Protein AF-A0A564ZER0-F1 (afdb_monomer_lite)

Radius of gyration: 19.76 Å; chains: 1; bounding box: 50×50×45 Å

Secondary structure (DSSP, 8-state):
--TTS-SS-S-HHHHHHHTT-----TT---S---HHHHHHHHHHHHHHHHHHHHHGGGT----EEEE--B--TTSHHHHHHHH-HHHHHHHHHHH-TTSS-B-HHHHHHHHHHHHSGGGTT--S-EEEESTT--SS--

Structure (mmCIF, N/CA/C/O backbone):
data_AF-A0A564ZER0-F1
#
_entry.id   AF-A0A564ZER0-F1
#
loop_
_atom_site.group_PDB
_atom_site.id
_atom_site.type_symbol
_atom_site.label_atom_id
_atom_site.label_alt_id
_atom_site.label_comp_id
_atom_site.label_asym_id
_atom_site.label_entity_id
_atom_site.label_seq_id
_atom_site.pdbx_PDB_ins_code
_atom_site.Cartn_x
_atom_site.Cartn_y
_atom_site.Cartn_z
_atom_site.occupancy
_atom_site.B_iso_or_equiv
_atom_site.auth_seq_id
_atom_site.auth_comp_id
_atom_site.auth_asym_id
_atom_site.auth_atom_id
_atom_site.pdbx_PDB_model_num
ATOM 1 N N . MET A 1 1 ? 6.034 42.636 -3.252 1.00 44.69 1 MET A N 1
ATOM 2 C CA . MET A 1 1 ? 6.019 41.171 -3.053 1.00 44.69 1 MET A CA 1
ATOM 3 C C . MET A 1 1 ? 6.012 40.962 -1.548 1.00 44.69 1 MET A C 1
ATOM 5 O O . MET A 1 1 ? 6.934 41.437 -0.899 1.00 44.69 1 MET A O 1
ATOM 9 N N . SER A 1 2 ? 4.873 40.541 -0.993 1.00 35.22 2 SER A N 1
ATOM 10 C CA . SER A 1 2 ? 4.517 40.782 0.411 1.00 35.22 2 SER A CA 1
ATOM 11 C C . SER A 1 2 ? 5.120 39.760 1.377 1.00 35.22 2 SER A C 1
ATOM 13 O O . SER A 1 2 ? 5.410 38.622 1.027 1.00 35.22 2 SER A O 1
ATOM 15 N N . GLU A 1 3 ? 5.231 40.195 2.627 1.00 36.44 3 GLU A N 1
ATOM 16 C CA . GLU A 1 3 ? 5.691 39.534 3.856 1.00 36.44 3 GLU A CA 1
ATOM 17 C C . GLU A 1 3 ? 4.922 38.240 4.239 1.00 36.44 3 GLU A C 1
ATOM 19 O O . GLU A 1 3 ? 5.037 37.745 5.355 1.00 36.44 3 GLU A O 1
ATOM 24 N N . LYS A 1 4 ? 4.139 37.660 3.315 1.00 33.09 4 LYS A N 1
ATOM 25 C CA . LYS A 1 4 ? 3.336 36.437 3.502 1.00 33.09 4 LYS A CA 1
ATOM 26 C C . LYS A 1 4 ? 3.954 35.161 2.906 1.00 33.09 4 LYS A C 1
ATOM 28 O O . LYS A 1 4 ? 3.381 34.092 3.077 1.00 33.09 4 LYS A O 1
ATOM 33 N N . GLU A 1 5 ? 5.130 35.228 2.277 1.00 32.81 5 GLU A N 1
ATOM 34 C CA . GLU A 1 5 ? 5.835 34.053 1.713 1.00 32.81 5 GLU A CA 1
ATOM 35 C C . GLU A 1 5 ? 7.069 33.602 2.531 1.00 32.81 5 GLU A C 1
ATOM 37 O O . GLU A 1 5 ? 7.897 32.826 2.055 1.00 32.81 5 GLU A O 1
ATOM 42 N N . ALA A 1 6 ? 7.211 34.058 3.782 1.00 31.98 6 ALA A N 1
ATOM 43 C CA . ALA A 1 6 ? 8.432 33.869 4.577 1.00 31.98 6 ALA A CA 1
ATOM 44 C C . ALA A 1 6 ? 8.464 32.635 5.514 1.00 31.98 6 ALA A C 1
ATOM 46 O O . ALA A 1 6 ? 9.490 32.397 6.150 1.00 31.98 6 ALA A O 1
ATOM 47 N N . THR A 1 7 ? 7.409 31.813 5.616 1.00 36.66 7 THR A N 1
ATOM 48 C CA . THR A 1 7 ? 7.247 30.929 6.802 1.00 36.66 7 THR A CA 1
ATOM 49 C C . THR A 1 7 ? 7.420 29.411 6.593 1.00 36.66 7 THR A C 1
ATOM 51 O O . THR A 1 7 ? 7.395 28.679 7.571 1.00 36.66 7 THR A O 1
ATOM 54 N N . ALA A 1 8 ? 7.710 28.880 5.399 1.00 31.03 8 ALA A N 1
ATOM 55 C CA . ALA A 1 8 ? 7.873 27.413 5.227 1.00 31.03 8 ALA A CA 1
ATOM 56 C C . ALA A 1 8 ? 9.282 26.940 4.818 1.00 31.03 8 ALA A C 1
ATOM 58 O O . ALA A 1 8 ? 9.497 25.759 4.559 1.00 31.03 8 ALA A O 1
ATOM 59 N N . ARG A 1 9 ? 10.268 27.843 4.765 1.00 36.72 9 ARG A N 1
ATOM 60 C CA . ARG A 1 9 ? 11.642 27.543 4.315 1.00 36.72 9 ARG A CA 1
ATOM 61 C C . ARG A 1 9 ? 12.686 27.611 5.433 1.00 36.72 9 ARG A C 1
ATOM 63 O O . ARG A 1 9 ? 13.859 27.893 5.183 1.00 36.72 9 ARG A O 1
ATOM 70 N N . ILE A 1 10 ? 12.294 27.306 6.671 1.00 35.50 10 ILE A N 1
ATOM 71 C CA . ILE A 1 10 ? 13.266 26.950 7.712 1.00 35.50 10 ILE A CA 1
ATOM 72 C C . ILE A 1 10 ? 13.716 25.514 7.430 1.00 35.50 10 ILE A C 1
ATOM 74 O O . ILE A 1 10 ? 13.046 24.532 7.722 1.00 35.50 10 ILE A O 1
ATOM 78 N N . LYS A 1 11 ? 14.854 25.471 6.739 1.00 43.53 11 LYS A N 1
ATOM 79 C CA . LYS A 1 11 ? 15.578 24.327 6.193 1.00 43.53 11 LYS A CA 1
ATOM 80 C C . LYS A 1 11 ? 15.617 23.141 7.162 1.00 43.53 11 LYS A C 1
ATOM 82 O O . LYS A 1 11 ? 16.223 23.250 8.225 1.00 43.53 11 LYS A O 1
ATOM 87 N N . ILE A 1 12 ? 15.105 21.995 6.707 1.00 41.28 12 ILE A N 1
ATOM 88 C CA . ILE A 1 12 ? 15.351 20.643 7.248 1.00 41.28 12 ILE A CA 1
ATOM 89 C C . ILE A 1 12 ? 16.823 20.452 7.661 1.00 41.28 12 ILE A C 1
ATOM 91 O O . ILE A 1 12 ? 17.104 19.858 8.697 1.00 41.28 12 ILE A O 1
ATOM 95 N N . ASN A 1 13 ? 17.758 21.068 6.934 1.00 39.78 13 ASN A N 1
ATOM 96 C CA . ASN A 1 13 ? 19.185 21.055 7.258 1.00 39.78 13 ASN A CA 1
ATOM 97 C C . ASN A 1 13 ? 19.505 21.560 8.679 1.00 39.78 13 ASN A C 1
ATOM 99 O O . ASN A 1 13 ? 20.352 20.970 9.332 1.00 39.78 13 ASN A O 1
ATOM 103 N N . LYS A 1 14 ? 18.797 22.571 9.211 1.00 45.34 14 LYS A N 1
ATOM 104 C CA . LYS A 1 14 ? 19.039 23.077 10.578 1.00 45.34 14 LYS A CA 1
ATOM 105 C C . LYS A 1 14 ? 18.614 22.087 11.667 1.00 45.34 14 LYS A C 1
ATOM 107 O O . LYS A 1 14 ? 19.259 22.023 12.708 1.00 45.34 14 LYS A O 1
ATOM 112 N N . LEU A 1 15 ? 17.543 21.323 11.436 1.00 45.19 15 LEU A N 1
ATOM 113 C CA . LEU A 1 15 ? 17.097 20.265 12.354 1.00 45.19 15 LEU A CA 1
ATOM 114 C C . LEU A 1 15 ? 18.093 19.099 12.375 1.00 45.19 15 LEU A C 1
ATOM 116 O O . LEU A 1 15 ? 18.401 18.568 13.437 1.00 45.19 15 LEU A O 1
ATOM 120 N N . LEU A 1 16 ? 18.633 18.743 11.209 1.00 43.78 16 LEU A N 1
ATOM 121 C CA . LEU A 1 16 ? 19.609 17.661 11.066 1.00 43.78 16 LEU A CA 1
ATOM 122 C C . LEU A 1 16 ? 20.989 18.045 11.629 1.00 43.78 16 LEU A C 1
ATOM 124 O O . LEU A 1 16 ? 21.625 17.234 12.298 1.00 43.78 16 LEU A O 1
ATOM 128 N N . GLU A 1 17 ? 21.412 19.300 11.458 1.00 46.72 17 GLU A N 1
ATOM 129 C CA . GLU A 1 17 ? 22.630 19.838 12.079 1.00 46.72 17 GLU A CA 1
ATOM 130 C C . GLU A 1 17 ? 22.531 19.870 13.613 1.00 46.72 17 GLU A C 1
ATOM 132 O O . GLU A 1 17 ? 23.478 19.479 14.296 1.00 46.72 17 GLU A O 1
ATOM 137 N N . ALA A 1 18 ? 21.379 20.273 14.165 1.00 49.16 18 ALA A N 1
ATOM 138 C CA . ALA A 1 18 ? 21.132 20.268 15.611 1.00 49.16 18 ALA A CA 1
ATOM 139 C C . ALA A 1 18 ? 21.123 18.849 16.209 1.00 49.16 18 ALA A C 1
ATOM 141 O O . ALA A 1 18 ? 21.498 18.665 17.365 1.00 49.16 18 ALA A O 1
ATOM 142 N N . ALA A 1 19 ? 20.756 17.843 15.410 1.00 47.47 19 ALA A N 1
ATOM 143 C CA . ALA A 1 19 ? 20.842 16.426 15.762 1.00 47.47 19 ALA A CA 1
ATOM 144 C C . ALA A 1 19 ? 22.262 15.834 15.604 1.00 47.47 19 ALA A C 1
ATOM 146 O O . ALA A 1 19 ? 22.452 14.627 15.758 1.00 47.47 19 ALA A O 1
ATOM 147 N N . GLY A 1 20 ? 23.271 16.659 15.293 1.00 34.94 20 GLY A N 1
ATOM 148 C CA . GLY A 1 20 ? 24.671 16.243 15.178 1.00 34.94 20 GLY A CA 1
ATOM 149 C C . GLY A 1 20 ? 25.029 15.545 13.862 1.00 34.94 20 GLY A C 1
ATOM 150 O O . GLY A 1 20 ? 26.142 15.038 13.726 1.00 34.94 20 GLY A O 1
ATOM 151 N N . TRP A 1 21 ? 24.126 15.519 12.879 1.00 40.47 21 TRP A N 1
ATOM 152 C CA . TRP A 1 21 ? 24.378 14.901 11.578 1.00 40.47 21 TRP A CA 1
ATOM 153 C C . TRP A 1 21 ? 25.062 15.899 10.632 1.00 40.47 21 TRP A C 1
ATOM 155 O O . TRP A 1 21 ? 24.468 16.895 10.224 1.00 40.47 21 TRP A O 1
ATOM 165 N N . ARG A 1 22 ? 26.325 15.638 10.262 1.00 36.50 22 ARG A N 1
ATOM 166 C CA . ARG A 1 22 ? 27.084 16.442 9.284 1.00 36.50 22 ARG A CA 1
ATOM 167 C C . ARG A 1 22 ? 27.136 15.733 7.930 1.00 36.50 22 ARG A C 1
ATOM 169 O O . ARG A 1 22 ? 27.830 14.731 7.790 1.00 36.50 22 ARG A O 1
ATOM 176 N N . PHE A 1 23 ? 26.456 16.277 6.921 1.00 47.16 23 PHE A N 1
ATOM 177 C CA . PHE A 1 23 ? 26.569 15.808 5.537 1.00 47.16 23 PHE A CA 1
ATOM 178 C C . PHE A 1 23 ? 27.622 16.623 4.771 1.00 47.16 23 PHE A C 1
ATOM 180 O O . PHE A 1 23 ? 27.314 17.678 4.236 1.00 47.16 23 PHE A O 1
ATOM 187 N N . PHE A 1 24 ? 28.835 16.065 4.712 1.00 40.50 24 PHE A N 1
ATOM 188 C CA . PHE A 1 24 ? 29.918 16.327 3.747 1.00 40.50 24 PHE A CA 1
ATOM 189 C C . PHE A 1 24 ? 30.564 17.738 3.701 1.00 40.50 24 PHE A C 1
ATOM 191 O O . PHE A 1 24 ? 29.890 18.756 3.831 1.00 40.50 24 PHE A O 1
ATOM 198 N N . PRO A 1 25 ? 31.894 17.826 3.487 1.00 39.22 25 PRO A N 1
ATOM 199 C CA . PRO A 1 25 ? 32.572 19.095 3.227 1.00 39.22 25 PRO A CA 1
ATOM 200 C C . PRO A 1 25 ? 32.220 19.641 1.831 1.00 39.22 25 PRO A C 1
ATOM 202 O O . PRO A 1 25 ? 31.946 18.880 0.899 1.00 39.22 25 PRO A O 1
ATOM 205 N N . GLU A 1 26 ? 32.208 20.971 1.702 1.00 38.34 26 GLU A N 1
ATOM 206 C CA . GLU A 1 26 ? 31.815 21.691 0.487 1.00 38.34 26 GLU A CA 1
ATOM 207 C C . GLU A 1 26 ? 32.574 21.196 -0.757 1.00 38.34 26 GLU A C 1
ATOM 209 O O . GLU A 1 26 ? 33.800 21.154 -0.777 1.00 38.34 26 GLU A O 1
ATOM 214 N N . GLY A 1 27 ? 31.835 20.829 -1.810 1.00 38.88 27 GLY A N 1
ATOM 215 C CA . GLY A 1 27 ? 32.402 20.481 -3.122 1.00 38.88 27 GLY A CA 1
ATOM 216 C C . GLY A 1 27 ? 31.917 19.156 -3.712 1.00 38.88 27 GLY A C 1
ATOM 217 O O . GLY A 1 27 ? 31.911 19.012 -4.929 1.00 38.88 27 GLY A O 1
ATOM 218 N N . ASN A 1 28 ? 31.411 18.231 -2.891 1.00 40.12 28 ASN A N 1
ATOM 219 C CA . ASN A 1 28 ? 30.821 16.972 -3.355 1.00 40.12 28 ASN A CA 1
ATOM 220 C C . ASN A 1 28 ? 29.306 16.989 -3.129 1.00 40.12 28 ASN A C 1
ATOM 222 O O . ASN A 1 28 ? 28.827 16.629 -2.058 1.00 40.12 28 ASN A O 1
ATOM 226 N N . ARG A 1 29 ? 28.528 17.410 -4.133 1.00 41.34 29 ARG A N 1
ATOM 227 C CA . ARG A 1 29 ? 27.079 17.151 -4.130 1.00 41.34 29 ARG A CA 1
ATOM 228 C C . ARG A 1 29 ? 26.873 15.711 -4.613 1.00 41.34 29 ARG A C 1
ATOM 230 O O . ARG A 1 29 ? 27.080 15.476 -5.804 1.00 41.34 29 ARG A O 1
ATOM 237 N N . PRO A 1 30 ? 26.496 14.742 -3.758 1.00 38.91 30 PRO A N 1
ATOM 238 C CA . PRO A 1 30 ? 26.077 13.447 -4.268 1.00 38.91 30 PRO A CA 1
ATOM 239 C C . PRO A 1 30 ? 24.824 13.649 -5.126 1.00 38.91 30 PRO A C 1
ATOM 241 O O . PRO A 1 30 ? 23.986 14.507 -4.833 1.00 38.91 30 PRO A O 1
ATOM 244 N N . ALA A 1 31 ? 24.737 12.889 -6.214 1.00 41.22 31 ALA A N 1
ATOM 245 C CA . ALA A 1 31 ? 23.606 12.876 -7.128 1.00 41.22 31 ALA A CA 1
ATOM 246 C C . ALA A 1 31 ? 22.277 12.865 -6.354 1.00 41.22 31 ALA A C 1
ATOM 248 O O . ALA A 1 31 ? 22.048 11.946 -5.577 1.00 41.22 31 ALA A O 1
ATOM 249 N N . ASN A 1 32 ? 21.454 13.904 -6.553 1.00 38.59 32 ASN A N 1
ATOM 250 C CA . ASN A 1 32 ? 20.034 14.026 -6.200 1.00 38.59 32 ASN A CA 1
ATOM 251 C C . ASN A 1 32 ? 19.468 12.902 -5.309 1.00 38.59 32 ASN A C 1
ATOM 253 O O . ASN A 1 32 ? 18.647 12.103 -5.761 1.00 38.59 32 ASN A O 1
ATOM 257 N N . ILE A 1 33 ? 19.866 12.844 -4.035 1.00 41.41 33 ILE A N 1
ATOM 258 C CA . ILE A 1 33 ? 19.178 11.982 -3.077 1.00 41.41 33 ILE A CA 1
ATOM 259 C C . ILE A 1 33 ? 17.825 12.652 -2.837 1.00 41.41 33 ILE A C 1
ATOM 261 O O . ILE A 1 33 ? 17.756 13.711 -2.214 1.00 41.41 33 ILE A O 1
ATOM 265 N N . CYS A 1 34 ? 16.748 12.078 -3.375 1.00 47.94 34 CYS A N 1
ATOM 266 C CA . CYS A 1 34 ? 15.385 12.588 -3.219 1.00 47.94 34 CYS A CA 1
ATOM 267 C C . CYS A 1 34 ? 14.856 12.283 -1.801 1.00 47.94 34 CYS A C 1
ATOM 269 O O . CYS A 1 34 ? 13.860 11.587 -1.620 1.00 47.94 34 CYS A O 1
ATOM 271 N N . LEU A 1 35 ? 15.567 12.772 -0.777 1.00 51.69 35 LEU A N 1
ATOM 272 C CA . LEU A 1 35 ? 15.209 12.610 0.634 1.00 51.69 35 LEU A CA 1
ATOM 273 C C . LEU A 1 35 ? 13.850 13.247 0.933 1.00 51.69 35 LEU A C 1
ATOM 275 O O . LEU A 1 35 ? 13.098 12.728 1.748 1.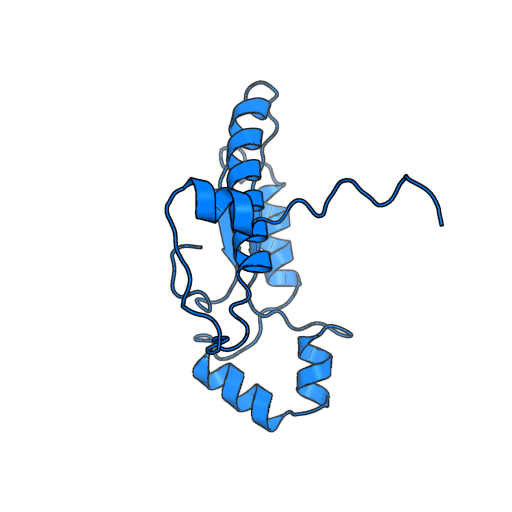00 51.69 35 LEU A O 1
ATOM 279 N N . GLU A 1 36 ? 13.518 14.344 0.252 1.00 55.47 36 GLU A N 1
ATOM 280 C CA . GLU A 1 36 ? 12.294 15.111 0.498 1.00 55.47 36 GLU A CA 1
ATOM 281 C C . GLU A 1 36 ? 11.027 14.271 0.281 1.00 55.47 36 GLU A C 1
ATOM 283 O O . GLU A 1 36 ? 10.137 14.273 1.131 1.00 55.47 36 GLU A O 1
ATOM 288 N N . LEU A 1 37 ? 10.967 13.495 -0.808 1.00 63.88 37 LEU A N 1
ATOM 289 C CA . LEU A 1 37 ? 9.808 12.653 -1.103 1.00 63.88 37 LEU A CA 1
ATOM 290 C C . LEU A 1 37 ? 9.720 11.457 -0.148 1.00 63.88 37 LEU A C 1
ATOM 292 O O . LEU A 1 37 ? 8.646 11.175 0.377 1.00 63.88 37 LEU A O 1
ATOM 296 N N . ALA A 1 38 ? 10.843 10.782 0.118 1.00 71.12 38 ALA A N 1
ATOM 297 C CA . ALA A 1 38 ? 10.877 9.634 1.025 1.00 71.12 38 ALA A CA 1
ATOM 298 C C . ALA A 1 38 ? 10.467 10.020 2.459 1.00 71.12 38 ALA A C 1
ATOM 300 O O . ALA A 1 38 ? 9.690 9.310 3.102 1.00 71.12 38 ALA A O 1
ATOM 301 N N . VAL A 1 39 ? 10.931 11.179 2.943 1.00 76.25 39 VAL A N 1
ATOM 302 C CA . VAL A 1 39 ? 10.540 11.730 4.248 1.00 76.25 39 VAL A CA 1
ATOM 303 C C . VAL A 1 39 ? 9.052 12.070 4.269 1.00 76.25 39 VAL A C 1
ATOM 305 O O . VAL A 1 39 ? 8.366 11.682 5.212 1.00 76.25 39 VAL A O 1
ATOM 308 N N . ALA A 1 40 ? 8.528 12.736 3.235 1.00 74.31 40 ALA A N 1
ATOM 309 C CA . ALA A 1 40 ? 7.108 13.080 3.163 1.00 74.31 40 ALA A CA 1
ATOM 310 C C . ALA A 1 40 ? 6.204 11.833 3.164 1.00 74.31 40 ALA A C 1
ATOM 312 O O . ALA A 1 40 ? 5.220 11.792 3.902 1.00 74.31 40 ALA A O 1
ATOM 313 N N . VAL A 1 41 ? 6.561 10.795 2.400 1.00 81.75 41 VAL A N 1
ATOM 314 C CA . VAL A 1 41 ? 5.819 9.522 2.358 1.00 81.75 41 VAL A CA 1
ATOM 315 C C . VAL A 1 41 ? 5.865 8.815 3.715 1.00 81.75 41 VAL A C 1
ATOM 317 O O . VAL A 1 41 ? 4.823 8.427 4.243 1.00 81.75 41 VAL A O 1
ATOM 320 N N . THR A 1 42 ? 7.044 8.717 4.334 1.00 86.75 42 THR A N 1
ATOM 321 C CA . THR A 1 42 ? 7.197 8.082 5.656 1.00 86.75 42 THR A CA 1
ATOM 322 C C . THR A 1 42 ? 6.430 8.844 6.742 1.00 86.75 42 THR A C 1
ATOM 324 O O . THR A 1 42 ? 5.797 8.239 7.615 1.00 86.75 42 THR A O 1
ATOM 327 N N . ALA A 1 43 ? 6.437 10.179 6.680 1.00 87.00 43 ALA A N 1
ATOM 328 C CA . ALA A 1 43 ? 5.672 11.027 7.584 1.00 87.00 43 ALA A CA 1
ATOM 329 C C . ALA A 1 43 ? 4.162 10.830 7.394 1.00 87.00 43 ALA A C 1
ATOM 331 O O . ALA A 1 43 ? 3.442 10.721 8.383 1.00 87.00 43 ALA A O 1
ATOM 332 N N . ALA A 1 44 ? 3.682 10.712 6.152 1.00 83.19 44 ALA A N 1
ATOM 333 C CA . ALA A 1 44 ? 2.274 10.450 5.863 1.00 83.19 44 ALA A CA 1
ATOM 334 C C . ALA A 1 44 ? 1.814 9.082 6.400 1.00 83.19 44 ALA A C 1
ATOM 336 O O . ALA A 1 44 ? 0.749 8.989 7.011 1.00 83.19 44 ALA A O 1
ATOM 337 N N . ILE A 1 45 ? 2.633 8.035 6.245 1.00 90.06 45 ILE A N 1
ATOM 338 C CA . ILE A 1 45 ? 2.360 6.705 6.816 1.00 90.06 45 ILE A CA 1
ATOM 339 C C . ILE A 1 45 ? 2.312 6.776 8.350 1.00 90.06 45 ILE A C 1
ATOM 341 O O . ILE A 1 45 ? 1.381 6.265 8.976 1.00 90.06 45 ILE A O 1
ATOM 345 N N . SER A 1 46 ? 3.278 7.459 8.968 1.00 92.94 46 SER A N 1
ATOM 346 C CA . SER A 1 46 ? 3.313 7.638 10.426 1.00 92.94 46 SER A CA 1
ATOM 347 C C . SER A 1 46 ? 2.099 8.422 10.933 1.00 92.94 46 SER A C 1
ATOM 349 O O . SER A 1 46 ? 1.480 8.038 11.925 1.00 92.94 46 SER A O 1
ATOM 351 N N . LEU A 1 47 ? 1.704 9.483 10.224 1.00 89.25 47 LEU A N 1
ATOM 352 C CA . LEU A 1 47 ? 0.511 10.268 10.532 1.00 89.25 47 LEU A CA 1
ATOM 353 C C . LEU A 1 47 ? -0.759 9.416 10.433 1.00 89.25 47 LEU A C 1
ATOM 355 O O . LEU A 1 47 ? -1.583 9.454 11.341 1.00 89.25 47 LEU A O 1
ATOM 359 N N . SER A 1 48 ? -0.889 8.601 9.382 1.00 90.69 48 SER A N 1
ATOM 360 C CA . SER A 1 48 ? -1.995 7.647 9.224 1.00 90.69 48 SER A CA 1
ATOM 361 C C . SER A 1 48 ? -2.114 6.720 10.441 1.00 90.69 48 SER A C 1
ATOM 363 O O . SER A 1 48 ? -3.210 6.530 10.968 1.00 90.69 48 SER A O 1
ATOM 365 N N . LYS A 1 49 ? -0.984 6.220 10.970 1.00 95.06 49 LYS A N 1
ATOM 366 C CA . LYS A 1 49 ? -0.957 5.385 12.183 1.00 95.06 49 LYS A CA 1
ATOM 367 C C . LYS A 1 49 ? -1.422 6.125 13.436 1.00 95.06 49 LYS A C 1
ATOM 369 O O . LYS A 1 49 ? -2.128 5.539 14.258 1.00 95.06 49 LYS A O 1
ATOM 374 N N . LEU A 1 50 ? -1.007 7.379 13.607 1.00 95.69 50 LEU A N 1
ATOM 375 C CA . LEU A 1 50 ? -1.410 8.197 14.752 1.00 95.69 50 LEU A CA 1
ATOM 376 C C . LEU A 1 50 ? -2.908 8.516 14.695 1.00 95.69 50 LEU A C 1
ATOM 378 O O . LEU A 1 50 ? -3.615 8.252 15.666 1.00 95.69 50 LEU A O 1
ATOM 382 N N . LEU A 1 51 ? -3.402 8.955 13.535 1.00 87.94 51 LEU A N 1
ATOM 383 C CA . LEU A 1 51 ? -4.824 9.219 13.309 1.00 87.94 51 LEU A CA 1
ATOM 384 C C . LEU A 1 51 ? -5.678 7.967 13.520 1.00 87.94 51 LEU A C 1
ATOM 386 O O . LEU A 1 51 ? -6.731 8.048 14.138 1.00 87.94 51 LEU A O 1
ATOM 390 N N . ALA A 1 52 ? -5.210 6.796 13.079 1.00 94.06 52 ALA A N 1
ATOM 391 C CA . ALA A 1 52 ? -5.897 5.533 13.334 1.00 94.06 52 ALA A CA 1
ATOM 392 C C . ALA A 1 52 ? -6.118 5.277 14.832 1.00 94.06 52 ALA A C 1
ATOM 394 O O . ALA A 1 52 ? -7.177 4.791 15.219 1.00 94.06 52 ALA A O 1
ATOM 395 N N . ARG A 1 53 ? -5.135 5.602 15.686 1.00 97.25 53 ARG A N 1
ATOM 396 C CA . ARG A 1 53 ? -5.269 5.456 17.144 1.00 97.25 53 ARG A CA 1
ATOM 397 C C . ARG A 1 53 ? -6.216 6.492 17.738 1.00 97.25 53 ARG A C 1
ATOM 399 O O . ARG A 1 53 ? -7.004 6.145 18.610 1.00 97.25 53 ARG A O 1
ATOM 406 N N . GLU A 1 54 ? -6.115 7.738 17.286 1.00 95.50 54 GLU A N 1
ATOM 407 C CA . GLU A 1 54 ? -6.928 8.852 17.782 1.00 95.50 54 GLU A CA 1
ATOM 408 C C . GLU A 1 54 ? -8.407 8.699 17.412 1.00 95.50 54 GLU A C 1
ATOM 410 O O . GLU A 1 54 ? -9.283 8.982 18.222 1.00 95.50 54 GLU A O 1
ATOM 415 N N . LEU A 1 55 ? -8.688 8.190 16.212 1.00 89.88 55 LEU A N 1
ATOM 416 C CA . LEU A 1 55 ? -10.039 8.090 15.666 1.00 89.88 55 LEU A CA 1
ATOM 417 C C . LEU A 1 55 ? -10.716 6.731 15.919 1.00 89.88 55 LEU A C 1
ATOM 419 O O . LEU A 1 55 ? -11.930 6.612 15.739 1.00 89.88 55 LEU A O 1
ATOM 423 N N . ALA A 1 56 ? -9.980 5.724 16.404 1.00 94.88 56 ALA A N 1
ATOM 424 C CA . ALA A 1 56 ? -10.537 4.414 16.752 1.00 94.88 56 ALA A CA 1
ATOM 425 C C . ALA A 1 56 ? -11.717 4.469 17.752 1.00 94.88 56 ALA A C 1
ATOM 427 O O . ALA A 1 56 ? -12.702 3.772 17.506 1.00 94.88 56 ALA A O 1
ATOM 428 N N . PRO A 1 57 ? -11.710 5.299 18.824 1.00 97.19 57 PRO A N 1
ATOM 429 C CA . PRO A 1 57 ? -12.864 5.441 19.725 1.00 97.19 57 PRO A CA 1
ATOM 430 C C . PRO A 1 57 ? -14.143 5.938 19.035 1.00 97.19 57 PRO A C 1
ATOM 432 O O . PRO A 1 57 ? -15.239 5.719 19.544 1.00 97.19 57 PRO A O 1
ATOM 435 N N . HIS A 1 58 ? -14.012 6.583 17.873 1.00 96.31 58 HIS A N 1
ATOM 436 C CA . HIS A 1 58 ? -15.123 7.058 17.047 1.00 96.31 58 HIS A CA 1
ATOM 437 C C . HIS A 1 58 ? -15.528 6.057 15.953 1.00 96.31 58 HIS A C 1
ATOM 439 O O . HIS A 1 58 ? -16.342 6.390 15.096 1.00 96.31 58 HIS A O 1
ATOM 445 N N . ASN A 1 59 ? -14.967 4.840 15.967 1.00 92.75 59 ASN A N 1
ATOM 446 C CA . ASN A 1 59 ? -15.171 3.808 14.949 1.00 92.75 59 ASN A CA 1
ATOM 447 C C . ASN A 1 59 ? -14.816 4.278 13.522 1.00 92.75 59 ASN A C 1
ATOM 449 O O . ASN A 1 59 ? -15.443 3.875 12.542 1.00 92.75 59 ASN A O 1
ATOM 453 N N . ILE A 1 60 ? -13.810 5.150 13.406 1.00 94.81 60 ILE A N 1
ATOM 454 C CA . ILE A 1 60 ? -13.264 5.612 12.127 1.00 94.81 60 ILE A CA 1
ATOM 455 C C . ILE A 1 60 ? -11.922 4.913 11.908 1.00 94.81 60 ILE A C 1
ATOM 457 O O . ILE A 1 60 ? -10.992 5.051 12.705 1.00 94.81 60 ILE A O 1
ATOM 461 N N . LEU A 1 61 ? -11.824 4.155 10.816 1.00 94.88 61 LEU A N 1
ATOM 462 C CA . LEU A 1 61 ? -10.616 3.419 10.452 1.00 94.88 61 LEU A CA 1
ATOM 463 C C . LEU A 1 61 ? -9.772 4.249 9.488 1.00 94.88 61 LEU A C 1
ATOM 465 O O . LEU A 1 61 ? -10.293 4.856 8.553 1.00 94.88 61 LEU A O 1
ATOM 469 N N . VAL A 1 62 ? -8.459 4.261 9.704 1.00 95.94 62 VAL A N 1
ATOM 470 C CA . VAL A 1 62 ? -7.517 5.023 8.879 1.00 95.94 62 VAL A CA 1
ATOM 471 C C . VAL A 1 62 ? -6.424 4.083 8.412 1.00 95.94 62 VAL A C 1
ATOM 473 O O . VAL A 1 62 ? -5.747 3.475 9.228 1.00 95.94 62 VAL A O 1
ATOM 476 N N . ASN A 1 63 ? -6.228 3.970 7.104 1.00 95.94 63 ASN A N 1
ATOM 477 C CA . ASN A 1 63 ? -5.159 3.172 6.510 1.00 95.94 63 ASN A CA 1
ATOM 478 C C . ASN A 1 63 ? -4.490 3.967 5.389 1.00 95.94 63 ASN A C 1
ATOM 480 O O . ASN A 1 63 ? -5.045 4.942 4.884 1.00 95.94 63 ASN A O 1
ATOM 484 N N . SER A 1 64 ? -3.303 3.530 4.989 1.00 94.56 64 SER A N 1
ATOM 485 C CA . SER A 1 64 ? -2.591 4.042 3.819 1.00 94.56 64 SER A CA 1
ATOM 486 C C . SER A 1 64 ? -2.385 2.925 2.800 1.00 94.56 64 SER A C 1
ATOM 488 O O . SER A 1 64 ? -2.302 1.752 3.162 1.00 94.56 64 SER A O 1
ATOM 490 N N . VAL A 1 65 ? -2.317 3.294 1.522 1.00 94.56 65 VAL A N 1
ATOM 491 C CA . VAL A 1 65 ? -2.032 2.373 0.417 1.00 94.56 65 VAL A CA 1
ATOM 492 C C . VAL A 1 65 ? -0.781 2.871 -0.292 1.00 94.56 65 VAL A C 1
ATOM 494 O O . VAL A 1 65 ? -0.719 4.042 -0.667 1.00 94.56 65 VAL A O 1
ATOM 497 N N . ALA A 1 66 ? 0.207 1.993 -0.451 1.00 93.00 66 ALA A N 1
ATOM 498 C CA . ALA A 1 66 ? 1.487 2.280 -1.088 1.00 93.00 66 ALA A CA 1
ATOM 499 C C . ALA A 1 66 ? 1.548 1.569 -2.452 1.00 93.00 66 ALA A C 1
ATOM 501 O O . ALA A 1 66 ? 1.898 0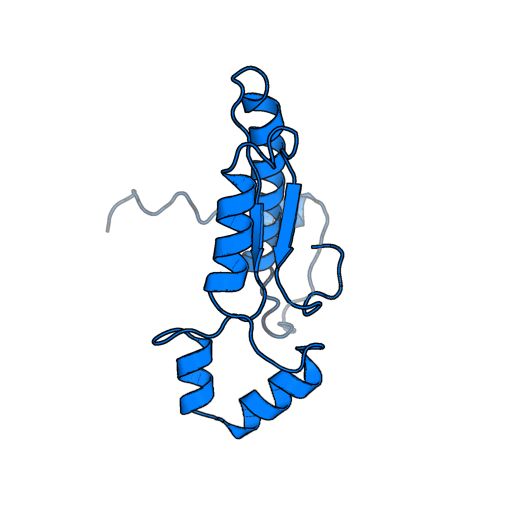.388 -2.518 1.00 93.00 66 ALA A O 1
ATOM 502 N N . PRO A 1 67 ? 1.139 2.237 -3.546 1.00 93.62 67 PRO A N 1
ATOM 503 C CA . P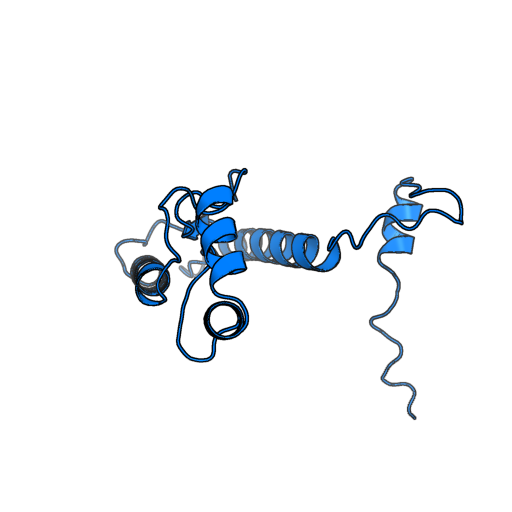RO A 1 67 ? 1.151 1.630 -4.866 1.00 93.62 67 PRO A CA 1
ATOM 504 C C . PRO A 1 67 ? 2.552 1.621 -5.482 1.00 93.62 67 PRO A C 1
ATOM 506 O O . PRO A 1 67 ? 3.335 2.558 -5.314 1.00 93.62 67 PRO A O 1
ATOM 509 N N . GLY A 1 68 ? 2.818 0.589 -6.278 1.00 93.69 68 GLY A N 1
ATOM 510 C CA . GLY A 1 68 ? 3.960 0.550 -7.185 1.00 93.69 68 GLY A CA 1
ATOM 511 C C . GLY A 1 68 ? 3.709 1.303 -8.491 1.00 93.69 68 GLY A C 1
ATOM 512 O O . GLY A 1 68 ? 2.750 2.065 -8.665 1.00 93.69 68 GLY A O 1
ATOM 513 N N . SER A 1 69 ? 4.579 1.049 -9.462 1.00 95.94 69 SER A N 1
ATOM 514 C CA . SER A 1 69 ? 4.520 1.651 -10.792 1.00 95.94 69 SER A CA 1
ATOM 515 C C . SER A 1 69 ? 3.244 1.216 -11.508 1.00 95.94 69 SER A C 1
ATOM 517 O O . SER A 1 69 ? 3.110 0.071 -11.938 1.00 95.94 69 SER A O 1
ATOM 519 N N . THR A 1 70 ? 2.304 2.150 -11.634 1.00 96.06 70 THR A N 1
ATOM 520 C CA . THR A 1 70 ? 0.968 1.912 -12.189 1.00 96.06 70 THR A CA 1
ATOM 521 C C . THR A 1 70 ? 0.816 2.636 -13.523 1.00 96.06 70 THR A C 1
ATOM 523 O O . THR A 1 70 ? 1.097 3.833 -13.618 1.00 96.06 70 THR A O 1
ATOM 526 N N . LEU A 1 71 ? 0.372 1.920 -14.554 1.00 96.56 71 LEU A N 1
ATOM 527 C CA . LEU A 1 71 ? 0.195 2.454 -15.902 1.00 96.56 71 LEU A CA 1
ATOM 528 C C . LEU A 1 71 ? -1.265 2.850 -16.135 1.00 96.56 71 LEU A C 1
ATOM 530 O O . LEU A 1 71 ? -2.166 2.034 -15.967 1.00 96.56 71 LEU A O 1
ATOM 534 N N . PHE A 1 72 ? -1.492 4.090 -16.565 1.00 95.56 72 PHE A N 1
ATOM 535 C CA . PHE A 1 72 ? -2.810 4.579 -16.967 1.00 95.56 72 PHE A CA 1
ATOM 536 C C . PHE A 1 72 ? -2.693 5.694 -18.016 1.00 95.56 72 PHE A C 1
ATOM 538 O O . PHE A 1 72 ? -1.672 6.392 -18.037 1.00 95.56 72 PHE A O 1
ATOM 545 N N . PRO A 1 73 ? -3.718 5.892 -18.869 1.00 95.56 73 PRO A N 1
ATOM 546 C CA . PRO A 1 73 ? -3.693 6.910 -19.915 1.00 95.56 73 PRO A CA 1
ATOM 547 C C . PRO A 1 73 ? -3.452 8.320 -19.368 1.00 95.56 73 PRO A C 1
ATOM 549 O O . PRO A 1 73 ? -4.118 8.765 -18.437 1.00 95.56 73 PRO A O 1
ATOM 552 N N . GLY A 1 74 ? -2.491 9.032 -19.954 1.00 93.31 74 GLY A N 1
ATOM 553 C CA . GLY A 1 74 ? -2.093 10.378 -19.529 1.00 93.31 74 GLY A CA 1
ATOM 554 C C . GLY A 1 74 ? -1.175 10.415 -18.302 1.00 93.31 74 GLY A C 1
ATOM 555 O O . GLY A 1 74 ? -0.700 11.488 -17.933 1.00 93.31 74 GLY A O 1
ATOM 556 N N . GLY A 1 75 ? -0.883 9.263 -17.692 1.00 92.06 75 GLY A N 1
ATOM 557 C CA . GLY A 1 75 ? 0.043 9.144 -16.571 1.00 92.06 75 GLY A CA 1
ATOM 558 C C . GLY A 1 75 ? 1.512 9.322 -16.967 1.00 92.06 75 GLY A C 1
ATOM 559 O O . GLY A 1 75 ? 1.892 9.275 -18.140 1.00 92.06 75 GLY A O 1
ATOM 560 N N . SER A 1 76 ? 2.377 9.482 -15.962 1.00 91.81 76 SER A N 1
ATOM 561 C CA . SER A 1 76 ? 3.824 9.643 -16.166 1.00 91.81 76 SER A CA 1
ATOM 562 C C . SER A 1 76 ? 4.465 8.419 -16.828 1.00 91.81 76 SER A C 1
ATOM 564 O O . SER A 1 76 ? 5.299 8.579 -17.718 1.00 91.81 76 SER A O 1
ATOM 566 N N . TRP A 1 77 ? 4.056 7.207 -16.440 1.00 94.69 77 TRP A N 1
ATOM 567 C CA . TRP A 1 77 ? 4.538 5.963 -17.044 1.00 94.69 77 TRP A CA 1
ATOM 568 C C . TRP A 1 77 ? 4.069 5.786 -18.486 1.00 94.69 77 TRP A C 1
ATOM 570 O O . TRP A 1 77 ? 4.872 5.389 -19.321 1.00 94.69 77 TRP A O 1
ATOM 580 N N . ASP A 1 78 ? 2.829 6.160 -18.803 1.00 95.44 78 ASP A N 1
ATOM 581 C CA . ASP A 1 78 ? 2.293 6.116 -20.170 1.00 95.44 78 ASP A CA 1
ATOM 582 C C . ASP A 1 78 ? 3.043 7.095 -21.087 1.00 95.44 78 ASP A C 1
ATOM 584 O O . ASP A 1 78 ? 3.505 6.727 -22.168 1.00 95.44 78 ASP A O 1
ATOM 588 N N . LYS A 1 79 ? 3.297 8.320 -20.608 1.00 95.50 79 LYS A N 1
ATOM 589 C CA . LYS A 1 79 ? 4.145 9.282 -21.321 1.00 95.50 79 LYS A CA 1
ATOM 590 C C . LYS A 1 79 ? 5.555 8.727 -21.563 1.00 95.50 79 LYS A C 1
ATOM 592 O O . LYS A 1 79 ? 6.011 8.726 -22.702 1.00 95.50 79 LYS A O 1
ATOM 597 N N . ARG A 1 80 ? 6.221 8.203 -20.527 1.00 94.44 80 ARG A N 1
ATOM 598 C CA . ARG A 1 80 ? 7.577 7.632 -20.652 1.00 94.44 80 ARG A CA 1
ATOM 599 C C . ARG A 1 80 ? 7.620 6.415 -21.573 1.00 94.44 80 ARG A C 1
ATOM 601 O O . ARG A 1 80 ? 8.579 6.258 -22.318 1.00 94.44 80 ARG A O 1
ATOM 608 N N . GLN A 1 81 ? 6.590 5.573 -21.543 1.00 94.31 81 GLN A N 1
ATOM 609 C CA . GLN A 1 81 ? 6.485 4.406 -22.413 1.00 94.31 81 GLN A CA 1
ATOM 610 C C . GLN A 1 81 ? 6.343 4.807 -23.880 1.00 94.31 81 GLN A C 1
ATOM 612 O O . GLN A 1 81 ? 6.943 4.160 -24.732 1.00 94.31 81 GLN A O 1
ATOM 617 N N . ARG A 1 82 ? 5.611 5.888 -24.172 1.00 95.38 82 ARG A N 1
ATOM 618 C CA . ARG A 1 82 ? 5.499 6.449 -25.526 1.00 95.38 82 ARG A CA 1
ATOM 619 C C . ARG A 1 82 ? 6.780 7.143 -25.991 1.00 95.38 82 ARG A C 1
ATOM 621 O O . ARG A 1 82 ? 7.133 7.031 -27.158 1.00 95.38 82 ARG A O 1
ATOM 628 N N . GLU A 1 83 ? 7.472 7.839 -25.093 1.00 96.81 83 GLU A N 1
ATOM 629 C CA . GLU A 1 83 ? 8.701 8.580 -25.412 1.00 96.81 83 GLU A CA 1
ATOM 630 C C . GLU A 1 83 ? 9.925 7.671 -25.581 1.00 96.81 83 GLU A C 1
ATOM 632 O O . GLU A 1 83 ? 10.740 7.904 -26.471 1.00 96.81 83 GLU A O 1
ATOM 637 N N . ASN A 1 84 ? 10.069 6.637 -24.746 1.00 96.19 84 ASN A N 1
ATOM 638 C CA . ASN A 1 84 ? 11.205 5.720 -24.804 1.00 96.19 84 ASN A CA 1
ATOM 639 C C . ASN A 1 84 ? 10.808 4.272 -24.443 1.00 96.19 84 ASN A C 1
ATOM 641 O O . ASN A 1 84 ? 11.085 3.796 -23.333 1.00 96.19 84 ASN A O 1
ATOM 645 N N . PRO A 1 85 ? 10.193 3.534 -25.387 1.00 95.88 85 PRO A N 1
ATOM 646 C CA . PRO A 1 85 ? 9.743 2.162 -25.154 1.00 95.88 85 PRO A CA 1
ATOM 647 C C . PRO A 1 85 ? 10.870 1.208 -24.738 1.00 95.88 85 PRO A C 1
ATOM 649 O O . PRO A 1 85 ? 10.664 0.350 -23.882 1.00 95.88 85 PRO A O 1
ATOM 652 N N . ALA A 1 86 ? 12.069 1.363 -25.315 1.00 97.12 86 ALA A N 1
ATOM 653 C CA . ALA A 1 86 ? 13.212 0.495 -25.034 1.00 97.12 86 ALA A CA 1
ATOM 654 C C . ALA A 1 86 ? 13.705 0.647 -23.587 1.00 97.12 86 ALA A C 1
ATOM 656 O O . ALA A 1 86 ? 13.947 -0.348 -22.903 1.00 97.12 86 ALA A O 1
ATOM 657 N N . GLN A 1 87 ? 13.792 1.884 -23.089 1.00 95.81 87 GLN A N 1
ATOM 658 C CA . GLN A 1 87 ? 14.157 2.141 -21.696 1.00 95.81 87 GLN A CA 1
ATOM 659 C C . GLN A 1 87 ? 13.106 1.598 -20.724 1.00 95.81 87 GLN A C 1
ATOM 661 O O . GLN A 1 87 ? 13.462 1.037 -19.690 1.00 95.81 87 GLN A O 1
ATOM 666 N N . ILE A 1 88 ? 11.820 1.733 -21.053 1.00 97.06 88 ILE A N 1
ATOM 667 C CA . ILE A 1 88 ? 10.747 1.186 -20.220 1.00 97.06 88 ILE A CA 1
ATOM 668 C C . ILE A 1 88 ? 10.762 -0.343 -20.207 1.00 97.06 88 ILE A C 1
ATOM 670 O O . ILE A 1 88 ? 10.588 -0.927 -19.143 1.00 97.06 88 ILE A O 1
ATOM 674 N N . ALA A 1 89 ? 11.032 -1.001 -21.335 1.00 97.00 89 ALA A N 1
ATOM 675 C CA . ALA A 1 89 ? 11.184 -2.454 -21.370 1.00 97.00 89 ALA A CA 1
ATOM 676 C C . ALA A 1 89 ? 12.320 -2.934 -20.449 1.00 97.00 89 ALA A C 1
ATOM 678 O O . ALA A 1 89 ? 12.150 -3.911 -19.720 1.00 97.00 89 ALA A O 1
ATOM 679 N N . GLN A 1 90 ? 13.447 -2.216 -20.431 1.00 97.25 90 GLN A N 1
ATOM 680 C CA . GLN A 1 90 ? 14.555 -2.517 -19.526 1.00 97.25 90 GLN A CA 1
ATOM 681 C C . GLN A 1 90 ? 14.177 -2.269 -18.056 1.00 97.25 90 GLN A C 1
ATOM 683 O O . GLN A 1 90 ? 14.390 -3.139 -17.220 1.00 97.25 90 GLN A O 1
ATOM 688 N N . PHE A 1 91 ? 13.529 -1.140 -17.749 1.00 96.19 91 PHE A N 1
ATOM 689 C CA . PHE A 1 91 ? 13.027 -0.846 -16.401 1.00 96.19 91 PHE A CA 1
ATOM 690 C C . PHE A 1 91 ? 12.069 -1.927 -15.885 1.00 96.19 91 PHE A C 1
ATOM 692 O O . PHE A 1 91 ? 12.191 -2.358 -14.744 1.00 96.19 91 PHE A O 1
ATOM 699 N N . ILE A 1 92 ? 11.135 -2.392 -16.722 1.00 97.19 92 ILE A N 1
ATOM 700 C CA . ILE A 1 92 ? 10.207 -3.470 -16.355 1.00 97.19 92 ILE A CA 1
ATOM 701 C C . I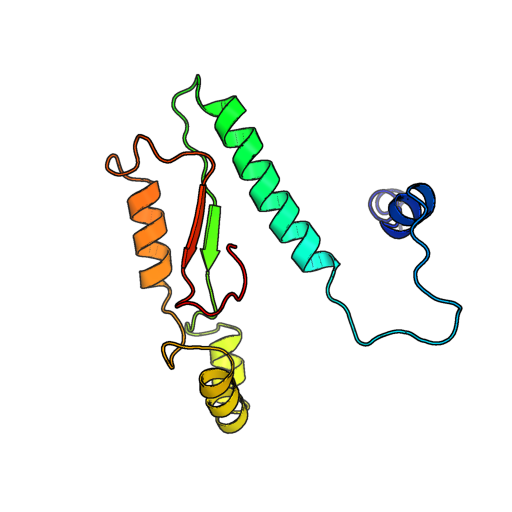LE A 1 92 ? 10.985 -4.732 -15.969 1.00 97.19 92 ILE A C 1
ATOM 703 O O . ILE A 1 92 ? 10.656 -5.366 -14.973 1.00 97.19 92 ILE A O 1
ATOM 707 N N . LYS A 1 93 ? 12.018 -5.087 -16.740 1.00 96.94 93 LYS A N 1
ATOM 708 C CA . LYS A 1 93 ? 12.840 -6.271 -16.481 1.00 96.94 93 LYS A CA 1
ATOM 709 C C . LYS A 1 93 ? 13.645 -6.161 -15.182 1.00 96.94 93 LYS A C 1
ATOM 711 O O . LYS A 1 93 ? 13.788 -7.162 -14.486 1.00 96.94 93 LYS A O 1
ATOM 716 N N . ASP A 1 94 ? 14.169 -4.976 -14.884 1.00 96.06 94 ASP A N 1
ATOM 717 C CA . ASP A 1 94 ? 15.100 -4.775 -13.771 1.00 96.06 94 ASP A CA 1
ATOM 718 C C . ASP A 1 94 ? 14.393 -4.477 -12.441 1.00 96.06 94 ASP A C 1
ATOM 720 O O . ASP A 1 94 ? 14.869 -4.894 -11.387 1.00 96.06 94 ASP A O 1
ATOM 724 N N . GLU A 1 95 ? 13.262 -3.767 -12.478 1.00 95.31 95 GLU A N 1
ATOM 725 C CA . GLU A 1 95 ? 12.624 -3.210 -11.277 1.00 95.31 95 GLU A CA 1
ATOM 726 C C . GLU A 1 95 ? 11.227 -3.770 -10.984 1.00 95.31 95 GLU A C 1
ATOM 728 O O . GLU A 1 95 ? 10.726 -3.559 -9.882 1.00 95.31 95 GLU A O 1
ATOM 733 N N . LEU A 1 96 ? 10.572 -4.465 -11.925 1.00 96.75 96 LEU A N 1
ATOM 734 C CA . LEU A 1 96 ? 9.223 -5.009 -11.721 1.00 96.75 96 LEU A CA 1
ATOM 735 C C . LEU A 1 96 ? 9.253 -6.545 -11.742 1.00 96.75 96 LEU A C 1
ATOM 737 O O . LEU A 1 96 ? 9.169 -7.137 -12.818 1.00 96.75 96 LEU A O 1
ATOM 741 N N . PRO A 1 97 ? 9.298 -7.228 -10.582 1.00 96.56 97 PRO A N 1
ATOM 742 C CA . PRO A 1 97 ? 9.372 -8.692 -10.539 1.00 96.56 97 PRO A CA 1
ATOM 743 C C . PRO A 1 97 ? 8.207 -9.417 -11.223 1.00 96.56 97 PRO A C 1
ATOM 745 O O . PRO A 1 97 ? 8.386 -10.513 -11.747 1.00 96.56 97 PRO A O 1
ATOM 748 N N . LEU A 1 98 ? 7.018 -8.805 -11.274 1.00 97.19 98 LEU A N 1
ATOM 749 C CA . LEU A 1 98 ? 5.877 -9.343 -12.027 1.00 97.19 98 LEU A CA 1
ATOM 750 C C . LEU A 1 98 ? 5.956 -9.096 -13.545 1.00 97.19 98 LEU A C 1
ATOM 752 O O . LEU A 1 98 ? 5.038 -9.474 -14.272 1.00 97.19 98 LEU A O 1
ATOM 756 N N . GLY A 1 99 ? 7.011 -8.441 -14.035 1.00 97.12 99 GLY A N 1
ATOM 757 C CA . GLY A 1 99 ? 7.250 -8.193 -15.457 1.00 97.12 99 GLY A CA 1
ATOM 758 C C . GLY A 1 99 ? 6.246 -7.244 -16.113 1.00 97.12 99 GLY A C 1
ATOM 759 O O . GLY A 1 99 ? 6.136 -7.216 -17.339 1.00 97.12 99 GLY A O 1
ATOM 760 N N . ARG A 1 100 ? 5.485 -6.475 -15.326 1.00 97.12 100 ARG A N 1
ATOM 761 C CA . ARG A 1 100 ? 4.500 -5.508 -15.825 1.00 97.12 100 ARG A CA 1
ATOM 762 C C . ARG A 1 100 ? 4.248 -4.383 -14.833 1.00 97.12 100 ARG A C 1
ATOM 764 O O . ARG A 1 100 ? 4.419 -4.556 -13.630 1.00 97.12 100 ARG A O 1
ATOM 771 N N . PHE A 1 101 ? 3.734 -3.271 -15.347 1.00 98.12 101 PHE A N 1
ATOM 772 C CA . PHE A 1 101 ? 3.108 -2.250 -14.517 1.00 98.12 101 PHE A CA 1
ATOM 773 C C . PHE A 1 101 ? 1.831 -2.776 -13.848 1.00 98.12 101 PHE A C 1
ATOM 775 O O . PHE A 1 101 ? 1.124 -3.642 -14.385 1.00 98.12 101 PHE A O 1
ATOM 782 N N . GLY A 1 102 ? 1.518 -2.207 -12.686 1.00 97.50 102 GLY A N 1
ATOM 783 C CA . GLY A 1 102 ? 0.196 -2.314 -12.082 1.00 97.50 102 GLY A CA 1
ATOM 784 C C . GLY A 1 102 ? -0.855 -1.567 -12.903 1.00 97.50 102 GLY A C 1
ATOM 785 O O . GLY A 1 102 ? -0.528 -0.716 -13.738 1.00 97.50 102 GLY A O 1
ATOM 786 N N . ARG A 1 103 ? -2.127 -1.864 -12.642 1.00 97.31 103 ARG A N 1
ATOM 787 C CA . ARG A 1 103 ? -3.274 -1.126 -13.187 1.00 97.31 103 ARG A CA 1
ATOM 788 C C . ARG A 1 103 ? -4.021 -0.382 -12.073 1.00 97.31 103 ARG A C 1
ATOM 790 O O . ARG A 1 103 ? -4.046 -0.881 -10.945 1.00 97.31 103 ARG A O 1
ATOM 797 N N . PRO A 1 104 ? -4.660 0.769 -12.353 1.00 96.44 104 PRO A N 1
ATOM 798 C CA . PRO A 1 104 ? -5.415 1.520 -11.348 1.00 96.44 104 PRO A CA 1
ATOM 799 C C . PRO A 1 104 ? -6.465 0.680 -10.621 1.00 96.44 104 PRO A C 1
ATOM 801 O O . PRO A 1 104 ? -6.672 0.860 -9.425 1.00 96.44 104 PRO A O 1
ATOM 804 N N . GLU A 1 105 ? -7.086 -0.274 -11.315 1.00 97.69 105 GLU A N 1
ATOM 805 C CA . GLU A 1 105 ? -8.120 -1.152 -10.765 1.00 97.69 105 GLU A CA 1
ATOM 806 C C . GLU A 1 105 ? -7.574 -2.063 -9.659 1.00 97.69 105 GLU A C 1
ATOM 808 O O . GLU A 1 105 ? -8.302 -2.408 -8.733 1.00 97.69 105 GLU A O 1
ATOM 813 N N . GLU A 1 106 ? -6.290 -2.423 -9.715 1.00 97.62 106 GLU A N 1
ATOM 814 C CA . GLU A 1 106 ? -5.643 -3.274 -8.708 1.00 97.62 106 GLU A CA 1
ATOM 815 C C . GLU A 1 106 ? -5.449 -2.508 -7.394 1.00 97.62 106 GLU A C 1
ATOM 817 O O . GLU A 1 106 ? -5.704 -3.044 -6.317 1.00 97.62 106 GLU A O 1
ATOM 822 N N . VAL A 1 107 ? -5.089 -1.224 -7.481 1.00 95.62 107 VAL A N 1
ATOM 823 C CA . VAL A 1 107 ? -5.016 -0.321 -6.322 1.00 95.62 107 VAL A CA 1
ATOM 824 C C . VAL A 1 107 ? -6.421 0.003 -5.810 1.00 95.62 107 VAL A C 1
ATOM 826 O O . VAL A 1 107 ? -6.677 -0.057 -4.606 1.00 95.62 107 VAL A O 1
ATOM 829 N N . ALA A 1 108 ? -7.358 0.299 -6.715 1.00 94.38 108 ALA A N 1
ATOM 830 C CA . ALA A 1 108 ? -8.738 0.628 -6.372 1.00 94.38 108 ALA A CA 1
ATOM 831 C C . ALA A 1 108 ? -9.448 -0.528 -5.656 1.00 94.38 108 ALA A C 1
ATOM 833 O O . ALA A 1 108 ? -10.162 -0.284 -4.688 1.00 94.38 108 ALA A O 1
ATOM 834 N N . ALA A 1 109 ? -9.218 -1.779 -6.067 1.00 97.38 109 ALA A N 1
ATOM 835 C CA . ALA A 1 109 ? -9.781 -2.951 -5.400 1.00 97.38 109 ALA A CA 1
ATOM 836 C C . ALA A 1 109 ? -9.372 -3.025 -3.919 1.00 97.38 109 ALA A C 1
ATOM 838 O O . ALA A 1 109 ? -10.212 -3.298 -3.061 1.00 97.38 109 ALA A O 1
ATOM 839 N N . VAL A 1 110 ? -8.111 -2.712 -3.602 1.00 96.75 110 VAL A N 1
ATOM 840 C CA . VAL A 1 110 ? -7.620 -2.664 -2.215 1.00 96.75 110 VAL A CA 1
ATOM 841 C C . VAL A 1 110 ? -8.255 -1.508 -1.444 1.00 96.75 110 VAL A C 1
ATOM 843 O O . VAL A 1 110 ? -8.684 -1.699 -0.309 1.00 96.75 110 VAL A O 1
ATOM 846 N N . VAL A 1 111 ? -8.386 -0.328 -2.055 1.00 95.69 111 VAL A N 1
ATOM 847 C CA . VAL A 1 111 ? -9.070 0.818 -1.429 1.00 95.69 111 VAL A CA 1
ATOM 848 C C . VAL A 1 111 ? -10.539 0.496 -1.134 1.00 95.69 111 VAL A C 1
ATOM 850 O O . VAL A 1 111 ? -11.014 0.766 -0.033 1.00 95.69 111 VAL A O 1
ATOM 853 N N . VAL A 1 112 ? -11.252 -0.124 -2.079 1.00 96.25 112 VAL A N 1
ATOM 854 C CA . VAL A 1 112 ? -12.648 -0.554 -1.900 1.00 96.25 112 VAL A CA 1
ATOM 855 C C . VAL A 1 112 ? -12.763 -1.588 -0.782 1.00 96.25 112 VAL A C 1
ATOM 857 O O . VAL A 1 112 ? -13.656 -1.476 0.055 1.00 96.25 112 VAL A O 1
ATOM 860 N N . PHE A 1 113 ? -11.849 -2.559 -0.719 1.00 96.06 113 PHE A N 1
ATOM 861 C CA . PHE A 1 113 ? -11.800 -3.523 0.378 1.00 96.06 113 PHE A CA 1
ATOM 862 C C . PHE A 1 113 ? -11.606 -2.829 1.735 1.00 96.06 113 PHE A C 1
ATOM 864 O O . PHE A 1 113 ? -12.379 -3.093 2.655 1.00 96.06 113 PHE A O 1
ATOM 871 N N . LEU A 1 114 ? -10.651 -1.898 1.842 1.00 95.06 114 LEU A N 1
ATOM 872 C CA . LEU A 1 114 ? -10.385 -1.134 3.069 1.00 95.06 114 LEU A CA 1
ATOM 873 C C . LEU A 1 114 ? -11.566 -0.253 3.502 1.00 95.06 114 LEU A C 1
ATOM 875 O O . LEU A 1 114 ? -11.750 -0.028 4.694 1.00 95.06 114 LEU A O 1
ATOM 879 N N . ALA A 1 115 ? -12.369 0.232 2.553 1.00 92.69 115 ALA A N 1
ATOM 880 C CA . ALA A 1 115 ? -13.590 0.989 2.828 1.00 92.69 115 ALA A CA 1
ATOM 881 C C . ALA A 1 115 ? -14.802 0.096 3.163 1.00 92.69 115 ALA A C 1
ATOM 883 O O . ALA A 1 115 ? -15.851 0.598 3.567 1.00 92.69 115 ALA A O 1
ATOM 884 N N . SER A 1 116 ? -14.692 -1.220 2.969 1.00 93.94 116 SER A N 1
ATOM 885 C CA . SER A 1 116 ? -15.785 -2.168 3.182 1.00 93.94 116 SER A CA 1
ATOM 886 C C . SER A 1 116 ? -15.840 -2.691 4.622 1.00 93.94 116 SER A C 1
ATOM 888 O O . SER A 1 116 ? -14.862 -2.652 5.367 1.00 93.94 116 SER A O 1
ATOM 890 N N . GLN A 1 117 ? -16.968 -3.303 4.996 1.00 93.81 117 GLN A N 1
ATOM 891 C CA . GLN A 1 117 ? -17.106 -3.991 6.288 1.00 93.81 117 GLN A CA 1
ATOM 892 C C . GLN A 1 117 ? -16.164 -5.197 6.451 1.00 93.81 117 GLN A C 1
ATOM 894 O O . GLN A 1 117 ? -15.917 -5.628 7.577 1.00 93.81 117 GLN A O 1
ATOM 899 N N . GLN A 1 118 ? -15.617 -5.735 5.355 1.00 95.75 118 GLN A N 1
ATOM 900 C CA . GLN A 1 118 ? -14.676 -6.860 5.409 1.00 95.75 118 GLN A CA 1
ATOM 901 C C . GLN A 1 118 ? -13.336 -6.456 6.044 1.00 95.75 118 GLN A C 1
ATOM 903 O O . GLN A 1 118 ? -12.623 -7.310 6.561 1.00 95.75 118 GLN A O 1
ATOM 908 N N . ALA A 1 119 ? -13.023 -5.158 6.062 1.00 96.06 119 ALA A N 1
ATOM 909 C CA . ALA A 1 119 ? -11.832 -4.591 6.683 1.00 96.06 119 ALA A CA 1
ATOM 910 C C . ALA A 1 119 ? -12.114 -3.977 8.071 1.00 96.06 119 ALA A C 1
ATOM 912 O O . ALA A 1 119 ? -11.343 -3.149 8.545 1.00 96.06 119 ALA A O 1
ATOM 913 N N . SER A 1 120 ? -13.198 -4.376 8.752 1.00 96.12 120 SER A N 1
ATOM 914 C CA . SER A 1 120 ? -13.680 -3.736 9.994 1.00 96.12 120 SER A CA 1
ATOM 915 C C . SER A 1 120 ? -12.710 -3.763 11.187 1.00 96.12 120 SER A C 1
ATOM 917 O O . SER A 1 120 ? -12.900 -3.008 12.136 1.00 96.12 120 SER A O 1
ATOM 919 N N . LEU A 1 121 ? -11.654 -4.584 11.137 1.00 97.25 121 LEU A N 1
ATOM 920 C CA . LEU A 1 121 ? -10.575 -4.620 12.137 1.00 97.25 121 LEU A CA 1
ATOM 921 C C . LEU A 1 121 ? -9.226 -4.108 11.593 1.00 97.25 121 LEU A C 1
ATOM 923 O O . LEU A 1 121 ? -8.213 -4.127 12.290 1.00 97.25 121 LEU A O 1
ATOM 927 N N . MET A 1 122 ? -9.182 -3.649 10.344 1.00 97.12 122 MET A N 1
ATOM 928 C CA . MET A 1 122 ? -7.964 -3.156 9.706 1.00 97.12 122 MET A CA 1
ATOM 929 C C . MET A 1 122 ? -7.882 -1.638 9.862 1.00 97.12 122 MET A C 1
ATOM 931 O O . MET A 1 122 ? -8.550 -0.892 9.153 1.00 97.12 122 MET A O 1
ATOM 935 N N . THR A 1 123 ? -7.052 -1.169 10.793 1.00 96.56 123 THR A N 1
ATOM 936 C CA . THR A 1 123 ? -6.767 0.260 10.987 1.00 96.56 123 THR A CA 1
ATOM 937 C C . THR A 1 123 ? -5.306 0.489 11.371 1.00 96.56 123 THR A C 1
ATOM 939 O O . THR A 1 123 ? -4.672 -0.315 12.062 1.00 96.56 123 THR A O 1
ATOM 942 N N . GLY A 1 124 ? -4.743 1.596 10.906 1.00 93.50 124 GLY A N 1
ATOM 943 C CA . GLY A 1 124 ? -3.345 1.965 11.065 1.00 93.50 124 GLY A CA 1
ATOM 944 C C . GLY A 1 124 ? -2.388 1.071 10.277 1.00 93.50 124 GLY A C 1
ATOM 945 O O . GLY A 1 124 ? -1.248 0.889 10.710 1.00 93.50 124 GLY A O 1
ATOM 946 N N . ALA A 1 125 ? -2.846 0.456 9.187 1.00 94.62 125 ALA A N 1
ATOM 947 C CA . ALA A 1 125 ? -2.003 -0.313 8.283 1.00 94.62 125 ALA A CA 1
ATOM 948 C C . ALA A 1 125 ? -1.492 0.559 7.125 1.00 94.62 125 ALA A C 1
ATOM 950 O O . ALA A 1 125 ? -2.148 1.511 6.693 1.00 94.62 125 ALA A O 1
ATOM 951 N N . CYS A 1 126 ? -0.321 0.196 6.605 1.00 93.62 126 CYS A N 1
ATOM 952 C CA . CYS A 1 126 ? 0.136 0.603 5.284 1.00 93.62 126 CYS A CA 1
ATOM 953 C C . CYS A 1 126 ? 0.105 -0.637 4.396 1.00 93.62 126 CYS A C 1
ATOM 955 O O . CYS A 1 126 ? 0.772 -1.623 4.703 1.00 93.62 126 CYS A O 1
ATOM 957 N N . VAL A 1 127 ? -0.738 -0.622 3.366 1.00 94.50 127 VAL A N 1
ATOM 958 C CA . VAL A 1 127 ? -0.940 -1.764 2.474 1.00 94.50 127 VAL A CA 1
ATOM 959 C C . VAL A 1 127 ? -0.199 -1.510 1.171 1.00 94.50 127 VAL A C 1
ATOM 961 O O . VAL A 1 127 ? -0.585 -0.641 0.388 1.00 94.50 127 VAL A O 1
ATOM 964 N N . THR A 1 128 ? 0.859 -2.275 0.937 1.00 94.94 128 THR A N 1
ATOM 965 C CA . THR A 1 128 ? 1.657 -2.199 -0.288 1.00 94.94 128 THR A CA 1
ATOM 966 C C . THR A 1 128 ? 0.958 -2.930 -1.437 1.00 94.94 128 THR A C 1
ATOM 968 O O . THR A 1 128 ? 0.527 -4.073 -1.286 1.00 94.94 128 THR A O 1
ATOM 971 N N . VAL A 1 129 ? 0.832 -2.268 -2.592 1.00 95.88 129 VAL A N 1
ATOM 972 C CA . VAL A 1 129 ? 0.180 -2.788 -3.809 1.00 95.88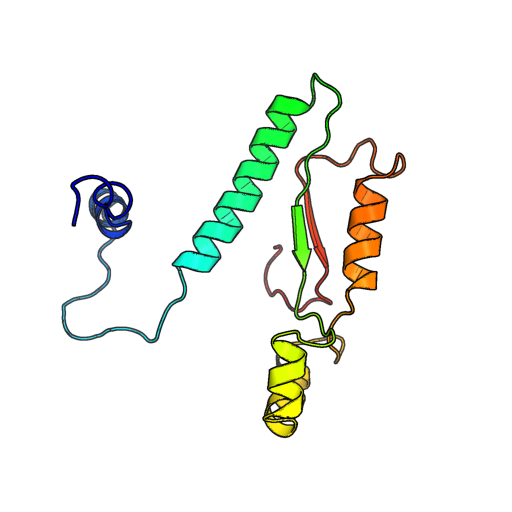 129 VAL A CA 1
ATOM 973 C C . VAL A 1 129 ? 1.082 -2.515 -5.009 1.00 95.88 129 VAL A C 1
ATOM 975 O O . 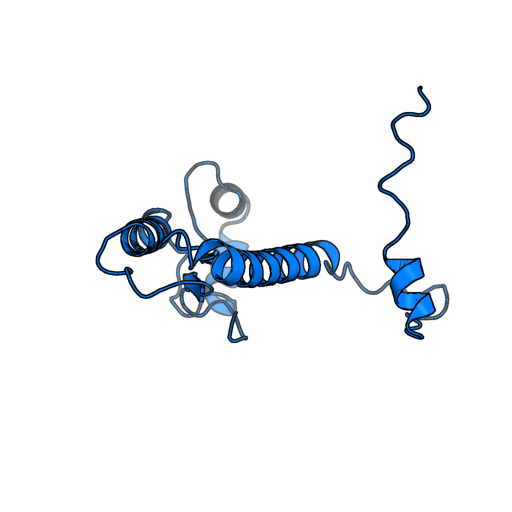VAL A 1 129 ? 0.871 -1.575 -5.776 1.00 95.88 129 VAL A O 1
ATOM 978 N N . ASP A 1 130 ? 2.148 -3.298 -5.144 1.00 95.75 130 ASP A N 1
ATOM 979 C CA . ASP A 1 130 ? 3.259 -2.944 -6.035 1.00 95.75 130 ASP A CA 1
ATOM 980 C C . ASP A 1 130 ? 3.864 -4.110 -6.828 1.00 95.75 130 ASP A C 1
ATOM 982 O O . ASP A 1 130 ? 4.791 -3.900 -7.606 1.00 95.75 130 ASP A O 1
ATOM 986 N N . GLY A 1 131 ? 3.372 -5.337 -6.643 1.00 95.69 131 GLY A N 1
ATOM 987 C CA . GLY A 1 131 ? 3.940 -6.508 -7.309 1.00 95.69 131 GLY A CA 1
ATOM 988 C C . GLY A 1 131 ? 5.379 -6.824 -6.887 1.00 95.69 131 GLY A C 1
ATOM 989 O O . GLY A 1 131 ? 6.146 -7.313 -7.714 1.00 95.69 131 GLY A O 1
ATOM 990 N N . CYS A 1 132 ? 5.741 -6.556 -5.625 1.00 94.12 132 CYS A N 1
ATOM 991 C CA . CYS A 1 132 ? 7.093 -6.741 -5.084 1.00 94.12 132 CYS A CA 1
ATOM 992 C C . CYS A 1 132 ? 8.133 -5.793 -5.710 1.00 94.12 132 CYS A C 1
ATOM 994 O O . CYS A 1 132 ? 9.320 -6.102 -5.763 1.00 94.12 132 CYS A O 1
ATOM 996 N N . GLN A 1 133 ? 7.700 -4.639 -6.224 1.00 94.69 133 GLN A N 1
ATOM 997 C CA . GLN A 1 133 ? 8.635 -3.615 -6.689 1.00 94.69 133 GLN A CA 1
ATOM 998 C C . GLN A 1 133 ? 9.474 -3.053 -5.525 1.00 94.69 133 GLN A C 1
ATOM 1000 O O . GLN A 1 133 ? 10.666 -2.779 -5.684 1.00 94.69 133 GLN A O 1
ATOM 1005 N N . SER A 1 134 ? 8.863 -2.842 -4.359 1.00 90.38 134 SER A N 1
ATOM 1006 C CA . SER A 1 134 ? 9.555 -2.408 -3.147 1.00 90.38 134 SER A CA 1
ATOM 1007 C C . SER A 1 134 ? 10.536 -3.478 -2.654 1.00 90.38 134 SER A C 1
ATOM 1009 O O . SER A 1 134 ? 10.307 -4.681 -2.758 1.00 90.38 134 SER A O 1
ATOM 1011 N N . ARG A 1 135 ? 11.672 -3.025 -2.106 1.00 87.25 135 ARG A N 1
ATOM 1012 C CA . ARG A 1 135 ? 12.738 -3.885 -1.544 1.00 87.25 135 ARG A CA 1
ATOM 1013 C C . ARG A 1 135 ? 12.739 -3.890 -0.010 1.00 87.25 135 ARG A C 1
ATOM 1015 O O . ARG A 1 135 ? 13.677 -4.376 0.617 1.00 87.25 135 ARG A O 1
ATOM 1022 N N . SER A 1 136 ? 11.706 -3.307 0.581 1.00 83.44 136 SER A N 1
ATOM 1023 C CA . SER A 1 136 ? 11.480 -3.141 2.014 1.00 83.44 136 SER A CA 1
ATOM 1024 C C . SER A 1 136 ? 10.046 -3.543 2.347 1.00 83.44 136 SER A C 1
ATOM 1026 O O . SER A 1 136 ? 9.253 -3.853 1.465 1.00 83.44 136 SER A O 1
ATOM 1028 N N . LEU A 1 137 ? 9.716 -3.576 3.638 1.00 72.88 137 LEU A N 1
ATOM 1029 C CA . LEU A 1 137 ? 8.376 -3.958 4.097 1.00 72.88 137 LEU A CA 1
ATOM 1030 C C . LEU A 1 137 ? 7.281 -2.953 3.686 1.00 72.88 137 LEU A C 1
ATOM 1032 O O . LEU A 1 137 ? 6.108 -3.317 3.680 1.00 72.88 137 LEU A O 1
ATOM 1036 N N . ILE A 1 138 ? 7.680 -1.719 3.364 1.00 65.25 138 ILE A N 1
ATOM 1037 C CA . ILE A 1 138 ? 6.899 -0.592 2.834 1.00 65.25 138 ILE A CA 1
ATOM 1038 C C . ILE A 1 138 ? 7.816 0.308 2.010 1.00 65.25 138 ILE A C 1
ATOM 1040 O O . ILE A 1 138 ? 9.039 0.306 2.308 1.00 65.25 138 ILE A O 1
#

Sequence (138 aa):
MSEKEATARIKINKLLEAAGWRFFPEGNRPANICLELAVAVTAAISLSKLLARELAPHNILVNSVAPGSTLFPGGSWDKRQRENPAQIAQFIKDELPLGRFGRPEEVAAVVVFLASQQASLMTGACVTVDGCQSRSLI

pLDDT: mean 79.48, std 23.82, range [31.03, 98.12]

Organism: NCBI:txid2211376

InterPro domains:
  IPR002347 Short-chain dehydrogenase/reductase SDR [PF13561] (42-131)
  IPR002347 Short-chain dehydrogenase/reductase SDR [PR00081] (37-56)
  IPR002347 Short-chain dehydrogenase/reductase SDR [PR00081] (58-75)
  IPR002347 Short-chain dehydrogenase/reductase SDR [PR00081] (97-117)
  IPR036291 NAD(P)-binding domain superfamily [SSF51735] (39-131)

Foldseek 3Di:
DDPPPPPPPPDPVVVCVVVVDDDDDPDDDDPDPVVVVVVVVVVVLVVQLVVQVVCVVVLDAGEAEAEAAEDDPPDPLVVCCVVPVPVSQVCLVPQAPVSDHHYPVQSVVVVVCCVDVVCSVPHSYYHYHYNPSDPDPD